Protein AF-A0A7X5WSA8-F1 (afdb_monomer_lite)

Sequence (75 aa):
VVHGDFRMGNLLVDRDGIAAVLDWELAHLGDPVSDLGWLVARAWRFGGPGAVGGLGTRAELLTAYAAAGGPEIPL

Foldseek 3Di:
DEQQQQAPVQFDADPVGGPDGHDSPRPDDDDNVNNVVNQQDPVQLPPAPESGSNPHHSVVVQVVCVVVVHDRDDD

Secondary structure (DSSP, 8-state):
-B-SS-SGGGEE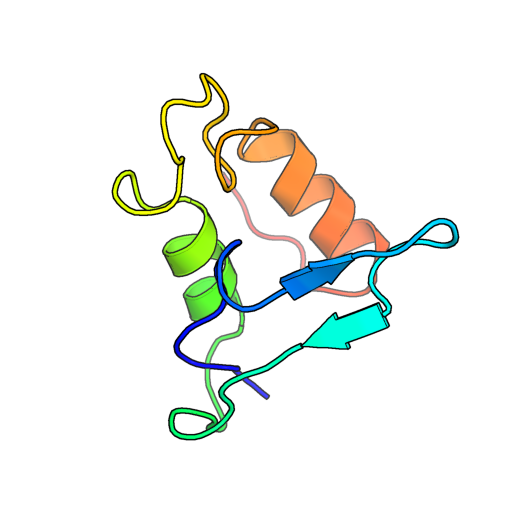E-SSSEEEE--GGG-BSS-THHHHHHHTSGGGSTT-SBTBTBTB-HHHHHHHHHHTTPPP---

Structure (mmCIF, N/CA/C/O backbone):
data_AF-A0A7X5WSA8-F1
#
_entry.id   AF-A0A7X5WSA8-F1
#
loop_
_atom_site.group_PDB
_atom_site.id
_atom_site.type_symbol
_atom_site.label_atom_id
_atom_site.label_alt_id
_atom_site.label_comp_id
_atom_site.label_asym_id
_atom_site.label_entity_id
_atom_site.label_seq_id
_atom_site.pdbx_PDB_ins_code
_atom_site.Cartn_x
_atom_site.Cartn_y
_atom_site.Cartn_z
_atom_site.occupancy
_atom_site.B_iso_or_equiv
_atom_site.auth_seq_id
_atom_site.auth_comp_id
_atom_site.auth_asym_id
_atom_site.auth_atom_id
_atom_site.pdbx_PDB_model_num
ATOM 1 N N . VAL A 1 1 ? -0.209 3.373 12.955 1.00 93.44 1 VAL A N 1
ATOM 2 C CA . VAL A 1 1 ? 0.624 2.184 13.244 1.00 93.44 1 VAL A CA 1
ATOM 3 C C . VAL A 1 1 ? 1.336 1.812 11.957 1.00 93.44 1 VAL A C 1
ATOM 5 O O . VAL A 1 1 ? 0.753 2.043 10.905 1.00 93.44 1 VAL A O 1
ATOM 8 N N . VAL A 1 2 ? 2.564 1.319 12.043 1.00 98.12 2 VAL A N 1
ATOM 9 C CA . VAL A 1 2 ? 3.347 0.782 10.923 1.00 98.12 2 VAL A CA 1
ATOM 10 C C . VAL A 1 2 ? 3.363 -0.732 11.089 1.00 98.12 2 VAL A C 1
ATOM 12 O O . VAL A 1 2 ? 3.549 -1.215 12.206 1.00 98.12 2 VAL A O 1
ATOM 15 N N . HIS A 1 3 ? 3.124 -1.467 10.010 1.00 98.50 3 HIS A N 1
ATOM 16 C CA . HIS A 1 3 ? 3.152 -2.924 9.985 1.00 98.50 3 HIS A CA 1
ATOM 17 C C . HIS A 1 3 ? 4.584 -3.454 10.130 1.00 98.50 3 HIS A C 1
ATOM 19 O O . HIS A 1 3 ? 4.823 -4.406 10.865 1.00 98.50 3 HIS A O 1
ATOM 25 N N . GLY A 1 4 ? 5.549 -2.827 9.449 1.00 98.06 4 GLY A N 1
ATOM 26 C CA . GLY A 1 4 ? 6.975 -3.156 9.531 1.00 98.06 4 GLY A CA 1
ATOM 27 C C . GLY A 1 4 ? 7.437 -4.159 8.470 1.00 98.06 4 GLY A C 1
ATOM 28 O O . GLY A 1 4 ? 8.546 -4.029 7.964 1.00 98.06 4 GLY A O 1
ATOM 29 N N . ASP A 1 5 ? 6.573 -5.097 8.069 1.00 97.75 5 ASP A N 1
ATOM 30 C CA . ASP A 1 5 ? 6.763 -5.963 6.884 1.00 97.75 5 ASP A CA 1
ATOM 31 C C . ASP A 1 5 ? 5.572 -5.880 5.900 1.00 97.75 5 ASP A C 1
ATOM 33 O O . ASP A 1 5 ? 4.957 -6.888 5.549 1.00 97.75 5 ASP A O 1
ATOM 37 N N . PHE A 1 6 ? 5.139 -4.670 5.514 1.00 97.69 6 PHE A N 1
ATOM 38 C CA . PHE A 1 6 ? 3.982 -4.508 4.617 1.00 97.69 6 PHE A CA 1
ATOM 39 C C . PHE A 1 6 ? 4.323 -4.844 3.154 1.00 97.69 6 PHE A C 1
ATOM 41 O O . PHE A 1 6 ? 4.884 -4.032 2.417 1.00 97.69 6 PHE A O 1
ATOM 48 N N . ARG A 1 7 ? 3.986 -6.063 2.718 1.00 96.38 7 ARG A N 1
ATOM 49 C CA . ARG A 1 7 ? 4.291 -6.587 1.373 1.00 96.38 7 ARG A CA 1
ATOM 50 C C . ARG A 1 7 ? 3.226 -7.559 0.870 1.00 96.38 7 ARG A C 1
ATOM 52 O O . ARG A 1 7 ? 2.474 -8.128 1.655 1.00 96.38 7 ARG A O 1
ATOM 59 N N . MET A 1 8 ? 3.245 -7.837 -0.437 1.00 93.94 8 MET A N 1
ATOM 60 C CA . MET A 1 8 ? 2.288 -8.739 -1.102 1.00 93.94 8 MET A CA 1
ATOM 61 C C . MET A 1 8 ? 2.165 -10.117 -0.445 1.00 93.94 8 MET A C 1
ATOM 63 O O . MET A 1 8 ? 1.069 -10.656 -0.368 1.00 93.94 8 MET A O 1
ATOM 67 N N . GLY A 1 9 ? 3.265 -10.685 0.057 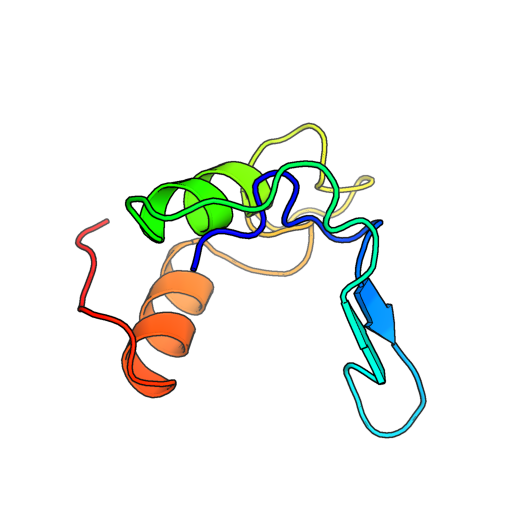1.00 94.88 9 GLY A N 1
ATOM 68 C CA . GLY A 1 9 ? 3.227 -12.002 0.698 1.00 94.88 9 GLY A CA 1
ATOM 69 C C . GLY A 1 9 ? 2.539 -12.027 2.070 1.00 94.88 9 GLY A C 1
ATOM 70 O O . GLY A 1 9 ? 2.367 -13.110 2.612 1.00 94.88 9 GLY A O 1
ATOM 71 N N . ASN A 1 10 ? 2.174 -10.868 2.630 1.00 98.00 10 ASN A N 1
ATOM 72 C CA . ASN A 1 10 ? 1.467 -10.734 3.912 1.00 98.00 10 ASN A CA 1
ATOM 73 C C . ASN A 1 10 ? 0.008 -10.276 3.733 1.00 98.00 10 ASN A C 1
ATOM 75 O O . ASN A 1 10 ? -0.665 -9.961 4.712 1.00 98.00 10 ASN A O 1
ATOM 79 N N . LEU A 1 11 ? -0.495 -10.245 2.495 1.00 96.31 11 LEU A N 1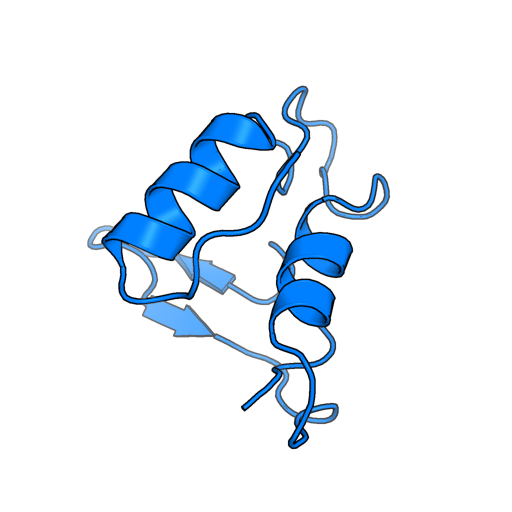
ATOM 80 C CA . LEU A 1 11 ? -1.885 -9.920 2.189 1.00 96.31 11 LEU A CA 1
ATOM 81 C C . LEU A 1 11 ? -2.626 -11.192 1.781 1.00 96.31 11 LEU A C 1
ATOM 83 O O . LEU A 1 11 ? -2.264 -11.844 0.801 1.00 96.31 11 LEU A O 1
ATOM 87 N N . LEU A 1 12 ? -3.687 -11.528 2.511 1.00 97.81 12 LEU A N 1
ATOM 88 C CA . LEU A 1 12 ? -4.634 -12.551 2.089 1.00 97.81 12 LEU A CA 1
ATOM 89 C C . LEU A 1 12 ? -5.729 -11.884 1.256 1.00 97.81 12 LEU A C 1
ATOM 91 O O . LEU A 1 12 ? -6.354 -10.927 1.713 1.00 97.81 12 LEU A O 1
ATOM 95 N N . VAL A 1 13 ? -5.962 -12.393 0.050 1.00 96.12 13 VAL A N 1
ATOM 96 C CA . VAL A 1 13 ? -6.953 -11.859 -0.891 1.00 96.12 13 VAL A CA 1
ATOM 97 C C . VAL A 1 13 ? -7.956 -12.954 -1.232 1.00 96.12 13 VAL A C 1
ATOM 99 O O . VAL A 1 13 ? -7.561 -14.084 -1.525 1.00 96.12 13 VAL A O 1
ATOM 102 N N . ASP A 1 14 ? -9.242 -12.621 -1.195 1.00 97.31 14 ASP A N 1
ATOM 103 C CA . ASP A 1 14 ? -10.333 -13.490 -1.624 1.00 97.31 14 ASP A CA 1
ATOM 104 C C . ASP A 1 14 ? -11.144 -12.851 -2.768 1.00 97.31 14 ASP A C 1
ATOM 106 O O . ASP A 1 14 ? -10.638 -12.022 -3.526 1.00 97.31 14 ASP A O 1
ATOM 110 N N . ARG A 1 15 ? -12.391 -13.292 -2.956 1.00 97.50 15 ARG A N 1
ATOM 111 C CA . ARG A 1 15 ? -13.262 -12.830 -4.047 1.00 97.50 15 ARG A CA 1
ATOM 112 C C . ARG A 1 15 ? -13.766 -11.398 -3.846 1.00 97.50 15 ARG A C 1
ATOM 114 O O . ARG A 1 15 ? -14.127 -10.763 -4.833 1.00 97.50 15 ARG A O 1
ATOM 121 N N . ASP A 1 16 ? -13.796 -10.924 -2.605 1.00 97.38 16 ASP A N 1
ATOM 122 C CA . ASP A 1 16 ? -14.361 -9.634 -2.209 1.00 97.38 16 ASP A CA 1
ATOM 123 C C . ASP A 1 16 ? -13.265 -8.582 -1.955 1.00 97.38 16 ASP A C 1
ATOM 125 O O . ASP A 1 16 ? -13.548 -7.384 -1.903 1.00 97.38 16 ASP A O 1
ATOM 129 N N . GLY A 1 17 ? -12.000 -9.004 -1.857 1.00 95.62 17 GLY A N 1
ATOM 130 C CA . GLY A 1 17 ? -10.839 -8.120 -1.781 1.00 95.62 17 GLY A CA 1
ATOM 131 C C . GLY A 1 17 ? -9.802 -8.599 -0.771 1.00 95.62 17 GLY A C 1
ATOM 132 O O . GLY A 1 17 ? -9.529 -9.792 -0.658 1.00 95.62 17 GLY A O 1
ATOM 133 N N . ILE A 1 18 ? -9.179 -7.658 -0.054 1.00 96.31 18 ILE A N 1
ATOM 134 C CA . ILE A 1 18 ? -8.224 -7.976 1.018 1.00 96.31 18 ILE A CA 1
ATOM 135 C C . ILE A 1 18 ? -9.003 -8.548 2.208 1.00 96.31 18 ILE A C 1
ATOM 137 O O . ILE A 1 18 ? -9.729 -7.823 2.884 1.00 96.31 18 ILE A O 1
ATOM 141 N N . ALA A 1 19 ? -8.811 -9.836 2.479 1.00 98.25 19 ALA A N 1
ATOM 142 C CA . ALA A 1 19 ? -9.442 -10.550 3.582 1.00 98.25 19 ALA A CA 1
ATOM 143 C C . ALA A 1 19 ? -8.674 -10.378 4.903 1.00 98.25 19 ALA A C 1
ATOM 145 O O . ALA A 1 19 ? -9.281 -10.300 5.970 1.00 98.25 19 ALA A O 1
ATOM 146 N N . ALA A 1 20 ? -7.336 -10.327 4.848 1.00 98.25 20 ALA A N 1
ATOM 147 C CA . ALA A 1 20 ? -6.495 -10.153 6.032 1.00 98.25 20 ALA A CA 1
ATOM 148 C C . ALA A 1 20 ? -5.117 -9.557 5.709 1.00 98.25 20 ALA A C 1
ATOM 150 O O . ALA A 1 20 ? -4.577 -9.749 4.619 1.00 98.25 20 ALA A O 1
ATOM 151 N N . VAL A 1 21 ? -4.531 -8.900 6.713 1.00 98.25 21 VAL A N 1
ATOM 152 C CA . VAL A 1 21 ? -3.110 -8.530 6.767 1.00 98.25 21 VAL A CA 1
ATOM 153 C C . VAL A 1 21 ? -2.453 -9.392 7.843 1.00 98.25 21 VAL A C 1
ATOM 155 O O . VAL A 1 21 ? -2.926 -9.418 8.983 1.00 98.25 21 VAL A O 1
ATOM 158 N N . LEU A 1 22 ? -1.415 -10.130 7.470 1.00 98.56 22 LEU A N 1
ATOM 159 C CA . LEU A 1 22 ? -0.749 -11.143 8.290 1.00 98.56 22 LEU A CA 1
ATOM 160 C C . LEU A 1 22 ? 0.610 -10.639 8.789 1.00 98.56 22 LEU A C 1
ATOM 162 O O . LEU A 1 22 ? 1.161 -9.724 8.201 1.00 98.56 22 LEU A O 1
ATOM 166 N N . ASP A 1 23 ? 1.183 -11.321 9.785 1.00 98.25 23 ASP A N 1
ATOM 167 C CA . ASP A 1 23 ? 2.590 -11.151 10.192 1.00 98.25 23 ASP A CA 1
ATOM 168 C C . ASP A 1 23 ? 2.936 -9.792 10.849 1.00 98.25 23 ASP A C 1
ATOM 170 O O . ASP A 1 23 ? 3.786 -9.027 10.398 1.00 98.25 23 ASP A O 1
ATOM 174 N N . TRP A 1 24 ? 2.254 -9.493 11.961 1.00 98.44 24 TRP A N 1
ATOM 175 C CA . TRP A 1 24 ? 2.364 -8.228 12.709 1.00 98.44 24 TRP A CA 1
ATOM 176 C C . TRP A 1 24 ? 3.518 -8.180 13.728 1.00 98.44 2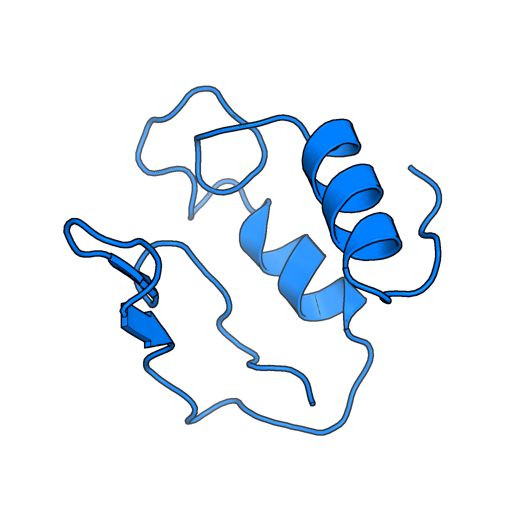4 TRP A C 1
ATOM 178 O O . TRP A 1 24 ? 3.535 -7.305 14.596 1.00 98.44 24 TRP A O 1
ATOM 188 N N . GLU A 1 25 ? 4.475 -9.107 13.686 1.00 98.56 25 GLU A N 1
ATOM 189 C CA . GLU A 1 25 ? 5.528 -9.199 14.713 1.00 98.56 25 GLU A CA 1
ATOM 190 C C . GLU A 1 25 ? 6.480 -7.987 14.740 1.00 98.56 25 GLU A C 1
ATOM 192 O O . GLU A 1 25 ? 7.090 -7.706 15.772 1.00 98.56 25 GLU A O 1
ATOM 197 N N . LEU A 1 26 ? 6.553 -7.225 13.639 1.00 98.25 26 LEU A N 1
ATOM 198 C CA . LEU A 1 26 ? 7.358 -6.001 13.508 1.00 98.25 26 LEU A CA 1
ATOM 199 C C . LEU A 1 26 ? 6.555 -4.703 13.692 1.00 98.25 26 LEU A C 1
ATOM 201 O O . LEU A 1 26 ? 7.071 -3.608 13.440 1.00 98.25 26 LEU A O 1
ATOM 205 N N . ALA A 1 27 ? 5.298 -4.800 14.122 1.00 98.38 27 ALA A N 1
ATOM 206 C CA . ALA A 1 27 ? 4.419 -3.649 14.216 1.00 98.38 27 ALA A CA 1
ATOM 207 C C . ALA A 1 27 ? 4.877 -2.652 15.289 1.00 98.38 27 ALA A C 1
ATOM 209 O O . ALA A 1 27 ? 5.209 -3.016 16.417 1.00 98.38 27 ALA A O 1
ATOM 210 N N . HIS A 1 28 ? 4.858 -1.365 14.949 1.00 98.38 28 HIS A N 1
ATOM 211 C CA . HIS A 1 28 ? 5.293 -0.296 15.847 1.00 98.38 28 HIS A CA 1
ATOM 212 C C . HIS A 1 28 ? 4.626 1.047 15.511 1.00 98.38 28 HIS A C 1
ATOM 214 O O . HIS A 1 28 ? 3.896 1.196 14.528 1.00 98.38 28 HIS A O 1
ATOM 220 N N . LEU A 1 29 ? 4.843 2.054 16.358 1.00 98.44 29 LEU A N 1
ATOM 221 C CA . LEU A 1 29 ? 4.496 3.440 16.041 1.00 98.44 29 LEU A CA 1
ATOM 222 C C . LEU A 1 29 ? 5.659 4.077 15.278 1.00 98.44 29 LEU A C 1
ATOM 224 O O . LEU A 1 29 ? 6.791 4.048 15.752 1.00 98.44 29 LEU A O 1
ATOM 228 N N . GLY A 1 30 ? 5.377 4.656 14.115 1.00 96.19 30 GLY A N 1
ATOM 229 C CA . GLY A 1 30 ? 6.398 5.220 13.241 1.00 96.19 30 GLY A CA 1
ATOM 230 C C . GLY A 1 30 ? 5.802 5.940 12.037 1.00 96.19 30 GLY A C 1
ATOM 231 O O . GLY A 1 30 ? 4.583 6.113 11.945 1.00 96.19 30 GLY A O 1
ATOM 232 N N . ASP A 1 31 ? 6.682 6.352 11.128 1.00 96.38 31 ASP A N 1
ATOM 233 C CA . ASP A 1 31 ? 6.308 7.015 9.882 1.00 96.38 31 ASP A CA 1
ATOM 234 C C . ASP A 1 31 ? 5.661 6.008 8.905 1.00 96.38 31 ASP A C 1
ATOM 236 O O . ASP A 1 31 ? 6.330 5.044 8.509 1.00 96.38 31 ASP A O 1
ATOM 240 N N . PRO A 1 32 ? 4.394 6.211 8.487 1.00 95.12 32 PRO A N 1
ATOM 241 C CA . PRO A 1 32 ? 3.704 5.306 7.568 1.00 95.12 32 PRO A CA 1
ATOM 242 C C . PRO A 1 32 ? 4.362 5.204 6.186 1.00 95.12 32 PRO A C 1
ATOM 244 O O . PRO A 1 32 ? 4.169 4.198 5.501 1.00 95.12 32 PRO A O 1
ATOM 247 N N . VAL A 1 33 ? 5.174 6.187 5.776 1.00 96.00 33 VAL A N 1
ATOM 248 C CA . VAL A 1 33 ? 5.935 6.133 4.516 1.00 96.00 33 VAL A CA 1
ATOM 249 C C . VAL A 1 33 ? 6.876 4.926 4.494 1.00 96.00 33 VAL A C 1
ATOM 251 O O . VAL A 1 33 ? 7.160 4.395 3.421 1.00 96.00 33 VAL A O 1
ATOM 254 N N . SER A 1 34 ? 7.302 4.435 5.660 1.00 96.38 34 SER A N 1
ATOM 255 C CA . SER A 1 34 ? 8.153 3.247 5.782 1.00 96.38 34 SER A CA 1
ATOM 256 C C . SER A 1 34 ? 7.509 2.006 5.153 1.00 96.38 34 SER A C 1
ATOM 258 O O . SER A 1 34 ? 8.163 1.318 4.372 1.00 96.38 34 SER A O 1
ATOM 260 N N . ASP A 1 35 ? 6.218 1.759 5.404 1.00 97.50 35 ASP A N 1
ATOM 261 C CA . ASP A 1 35 ? 5.491 0.623 4.813 1.00 97.50 35 ASP A CA 1
ATOM 262 C C . ASP A 1 35 ? 5.276 0.807 3.303 1.00 97.50 35 ASP A C 1
ATOM 264 O O . ASP A 1 35 ? 5.384 -0.149 2.534 1.00 97.50 35 ASP A O 1
ATOM 268 N N . LEU A 1 36 ? 5.023 2.039 2.847 1.00 96.88 36 LEU A N 1
ATOM 269 C CA . LEU A 1 36 ? 4.886 2.337 1.415 1.00 96.88 36 LEU A CA 1
ATOM 270 C C . LEU A 1 36 ? 6.209 2.113 0.674 1.00 96.88 36 LEU A C 1
ATOM 272 O O . LEU A 1 36 ? 6.237 1.518 -0.405 1.00 96.88 36 LEU A O 1
ATOM 276 N N . GLY A 1 37 ? 7.312 2.569 1.272 1.00 95.56 37 GLY A N 1
ATOM 277 C CA . GLY A 1 37 ? 8.670 2.351 0.790 1.00 95.56 37 GLY A CA 1
ATOM 278 C C . GLY A 1 37 ? 9.024 0.867 0.746 1.00 95.56 37 GLY A C 1
ATOM 279 O O . GLY A 1 37 ? 9.617 0.401 -0.232 1.00 95.56 37 GLY A O 1
ATOM 280 N N . TRP A 1 38 ? 8.604 0.114 1.764 1.00 97.06 38 TRP A N 1
ATOM 281 C CA . TRP A 1 38 ? 8.780 -1.329 1.799 1.00 97.06 38 TRP A CA 1
ATOM 282 C C . TRP A 1 38 ? 8.030 -2.001 0.652 1.00 97.06 38 TRP A C 1
ATOM 284 O O . TRP A 1 38 ? 8.651 -2.696 -0.146 1.00 97.06 38 TRP A O 1
ATOM 294 N N . LEU A 1 39 ? 6.745 -1.701 0.461 1.00 96.56 39 LEU A N 1
ATOM 295 C CA . LEU A 1 39 ? 5.908 -2.287 -0.590 1.00 96.56 39 LEU A CA 1
ATOM 296 C C . LEU A 1 39 ? 6.452 -2.085 -2.021 1.00 96.56 39 LEU A C 1
ATOM 298 O O . LEU A 1 39 ? 6.203 -2.911 -2.906 1.00 96.56 39 LEU A O 1
ATOM 302 N N . VAL A 1 40 ? 7.200 -1.003 -2.277 1.00 96.81 40 VAL A N 1
ATOM 303 C CA . VAL A 1 40 ? 7.787 -0.716 -3.604 1.00 96.81 40 VAL A CA 1
ATOM 304 C C . VAL A 1 40 ? 9.172 -1.333 -3.832 1.00 96.81 40 VAL A C 1
ATOM 306 O O . VAL A 1 40 ? 9.738 -1.221 -4.937 1.00 96.81 40 VAL A O 1
ATOM 309 N N . ALA A 1 41 ? 9.739 -1.975 -2.806 1.00 95.38 41 ALA A N 1
ATOM 310 C CA . ALA A 1 41 ? 11.035 -2.626 -2.884 1.00 95.38 41 ALA A CA 1
ATOM 311 C C . ALA A 1 41 ? 11.028 -3.725 -3.954 1.00 95.38 41 ALA A C 1
ATOM 313 O O . ALA A 1 41 ? 10.082 -4.499 -4.105 1.00 95.38 41 ALA A O 1
ATOM 314 N N . ARG A 1 42 ? 12.124 -3.819 -4.718 1.00 93.81 42 ARG A N 1
ATOM 315 C CA . ARG A 1 42 ? 12.225 -4.752 -5.854 1.00 93.81 42 ARG A CA 1
ATOM 316 C C . ARG A 1 42 ? 12.035 -6.217 -5.439 1.00 93.81 42 ARG A C 1
ATOM 318 O O . ARG A 1 42 ? 11.507 -6.989 -6.234 1.00 93.81 42 ARG A O 1
ATOM 325 N N . ALA A 1 43 ? 12.436 -6.574 -4.217 1.00 94.19 43 ALA A N 1
ATOM 326 C CA . ALA A 1 43 ? 12.290 -7.921 -3.664 1.00 94.19 43 ALA A CA 1
ATOM 327 C C . ALA A 1 43 ? 10.826 -8.398 -3.611 1.00 94.19 43 ALA A C 1
ATOM 329 O O . ALA A 1 43 ? 10.573 -9.590 -3.749 1.00 94.19 43 ALA A O 1
ATOM 330 N N . TRP A 1 44 ? 9.862 -7.477 -3.503 1.00 93.69 44 TRP A N 1
ATOM 331 C CA . TRP A 1 44 ? 8.446 -7.798 -3.295 1.00 93.69 44 TRP A CA 1
ATOM 332 C C . TRP A 1 44 ? 7.584 -7.703 -4.548 1.00 93.69 44 TRP A C 1
ATOM 334 O O . TRP A 1 44 ? 6.362 -7.696 -4.458 1.00 93.69 44 TRP A O 1
ATOM 344 N N . ARG A 1 45 ? 8.201 -7.630 -5.732 1.00 94.38 45 ARG A N 1
ATOM 345 C CA . ARG A 1 45 ? 7.465 -7.520 -7.001 1.00 94.38 45 ARG A CA 1
ATOM 346 C C . ARG A 1 45 ? 7.036 -8.856 -7.592 1.00 94.38 45 ARG A C 1
ATOM 348 O O . ARG A 1 45 ? 6.243 -8.859 -8.522 1.00 94.38 45 ARG A O 1
ATOM 355 N N . PHE A 1 46 ? 7.595 -9.970 -7.113 1.00 89.44 46 PHE A N 1
ATOM 356 C CA . PHE A 1 46 ? 7.256 -11.329 -7.564 1.00 89.44 46 PHE A CA 1
ATOM 357 C C . PHE A 1 46 ? 7.246 -11.502 -9.099 1.00 89.44 46 PHE A C 1
ATOM 359 O O . PHE A 1 46 ? 6.389 -12.172 -9.662 1.00 89.44 46 PHE A O 1
ATOM 366 N N . GLY A 1 47 ? 8.204 -10.873 -9.793 1.00 89.94 47 GLY A N 1
ATOM 367 C CA . GLY A 1 47 ? 8.316 -10.916 -11.259 1.00 89.94 47 GLY A CA 1
ATOM 368 C C . GLY A 1 47 ? 7.359 -9.985 -12.016 1.00 89.94 47 GLY A C 1
ATOM 369 O O . GLY A 1 47 ? 7.463 -9.881 -13.236 1.00 89.94 47 GLY A O 1
ATOM 370 N N . GLY A 1 48 ? 6.472 -9.278 -11.312 1.00 92.44 48 GLY A N 1
ATOM 371 C CA . GLY A 1 48 ? 5.567 -8.293 -11.891 1.00 92.44 48 GLY A CA 1
ATOM 372 C C . GLY A 1 48 ? 6.290 -7.026 -12.374 1.00 92.44 48 GLY A C 1
ATOM 373 O O . GLY A 1 48 ? 7.310 -6.625 -11.798 1.00 92.44 48 GLY A O 1
ATOM 374 N N . PRO A 1 49 ? 5.775 -6.367 -13.428 1.00 94.19 49 PRO A N 1
ATOM 375 C CA . PRO A 1 49 ? 6.400 -5.182 -14.015 1.00 94.19 49 PRO A CA 1
ATOM 376 C C . PRO A 1 49 ? 6.190 -3.910 -13.176 1.00 94.19 49 PRO A C 1
ATOM 378 O O . PRO A 1 49 ? 6.968 -2.962 -13.299 1.00 94.19 49 PRO A O 1
ATOM 381 N N . GLY A 1 50 ? 5.160 -3.876 -12.322 1.00 96.94 50 GLY A N 1
ATOM 382 C CA . GLY A 1 50 ? 4.805 -2.714 -11.510 1.00 96.94 50 GLY A CA 1
ATOM 383 C C . GLY A 1 50 ? 5.801 -2.429 -10.384 1.00 96.94 50 GLY A C 1
ATOM 384 O O . GLY A 1 50 ? 6.427 -3.326 -9.817 1.00 96.94 50 GLY A O 1
ATOM 385 N N . ALA A 1 51 ? 5.939 -1.154 -10.026 1.00 96.00 51 ALA A N 1
ATOM 386 C CA . ALA A 1 51 ? 6.794 -0.729 -8.925 1.00 96.00 51 ALA A CA 1
ATOM 387 C C . ALA A 1 51 ? 6.263 -1.170 -7.554 1.00 96.00 51 ALA A C 1
ATOM 389 O O . ALA A 1 51 ? 7.068 -1.457 -6.675 1.00 96.00 51 ALA A O 1
ATOM 390 N N . VAL A 1 52 ? 4.939 -1.222 -7.399 1.00 97.00 52 VAL A N 1
ATOM 391 C CA . VAL A 1 52 ? 4.214 -1.484 -6.148 1.00 97.00 52 VAL A CA 1
ATOM 392 C C . VAL A 1 52 ? 3.806 -2.947 -6.110 1.00 97.00 52 VAL A C 1
ATOM 394 O O . VAL A 1 52 ? 2.875 -3.328 -6.819 1.00 97.00 52 VAL A O 1
ATOM 397 N N . GLY A 1 53 ? 4.530 -3.788 -5.369 1.00 95.06 53 GLY A N 1
ATOM 398 C CA . GLY A 1 53 ? 4.203 -5.216 -5.281 1.00 95.06 53 GLY A CA 1
ATOM 399 C C . GLY A 1 53 ? 4.123 -5.963 -6.627 1.00 95.06 53 GLY A C 1
ATOM 400 O O . GLY A 1 53 ? 3.565 -7.051 -6.687 1.00 95.06 53 GLY A O 1
ATOM 401 N N . GLY A 1 54 ? 4.638 -5.383 -7.721 1.00 96.00 54 GLY A N 1
ATOM 402 C CA . GLY A 1 54 ? 4.508 -5.920 -9.081 1.00 96.00 54 GLY A CA 1
ATOM 403 C C . GLY A 1 54 ? 3.265 -5.469 -9.866 1.00 96.00 54 GLY A C 1
ATOM 404 O O . GLY A 1 54 ? 3.162 -5.821 -11.039 1.00 96.00 54 GLY A O 1
ATOM 405 N N . LEU A 1 55 ? 2.362 -4.674 -9.276 1.00 93.25 55 LEU A N 1
ATOM 406 C CA . LEU A 1 55 ? 1.034 -4.364 -9.831 1.00 93.25 55 LEU A CA 1
ATOM 407 C C . LEU A 1 55 ? 0.931 -2.991 -10.509 1.00 93.25 55 LEU A C 1
ATOM 409 O O . LEU A 1 55 ? 0.418 -2.898 -11.619 1.00 93.25 55 LEU A O 1
ATOM 413 N N . GLY A 1 56 ? 1.412 -1.932 -9.851 1.00 95.69 56 GLY A N 1
ATOM 414 C CA . GLY A 1 56 ? 1.157 -0.546 -10.267 1.00 95.69 56 GLY A CA 1
ATOM 415 C C . GLY A 1 56 ? 2.354 0.384 -10.108 1.00 95.69 56 GLY A C 1
ATOM 416 O O . GLY A 1 56 ? 3.451 -0.020 -9.705 1.00 95.69 56 GLY A O 1
ATOM 417 N N . THR A 1 57 ? 2.158 1.649 -10.447 1.00 97.25 57 THR A N 1
ATOM 418 C CA . THR A 1 57 ? 3.156 2.715 -10.350 1.00 97.25 57 THR A CA 1
ATOM 419 C C . THR A 1 57 ? 3.188 3.339 -8.954 1.00 97.25 57 THR A C 1
ATOM 421 O O . THR A 1 57 ? 2.235 3.257 -8.183 1.00 97.25 57 THR A O 1
ATOM 424 N N . ARG A 1 58 ? 4.293 4.018 -8.622 1.00 96.88 58 ARG A N 1
ATOM 425 C CA . ARG A 1 58 ? 4.400 4.777 -7.362 1.00 96.88 58 ARG A CA 1
ATOM 426 C C . ARG A 1 58 ? 3.359 5.895 -7.281 1.00 96.88 58 ARG A C 1
ATOM 428 O O . ARG A 1 58 ? 2.814 6.121 -6.213 1.00 96.88 58 ARG A O 1
ATOM 435 N N . ALA A 1 59 ? 3.075 6.556 -8.404 1.00 97.38 59 ALA A N 1
ATOM 436 C CA . ALA A 1 59 ? 2.081 7.622 -8.464 1.00 97.38 59 ALA 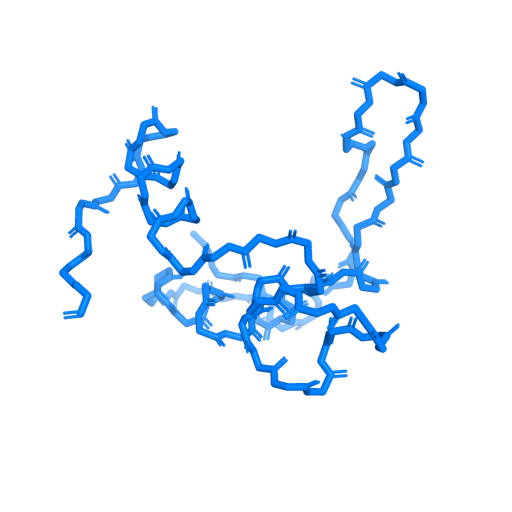A CA 1
ATOM 437 C C . ALA A 1 59 ? 0.688 7.105 -8.089 1.00 97.38 59 ALA A C 1
ATOM 439 O O . ALA A 1 59 ? 0.050 7.680 -7.217 1.00 97.38 59 ALA A O 1
ATOM 440 N N . GLU A 1 60 ? 0.265 5.974 -8.662 1.00 97.69 60 GLU A N 1
ATOM 441 C CA . GLU A 1 60 ? -1.021 5.350 -8.324 1.00 97.69 60 GLU A CA 1
ATOM 442 C C . GLU A 1 60 ? -1.106 4.978 -6.840 1.00 97.69 60 GLU A C 1
ATOM 444 O O . GLU A 1 60 ? -2.128 5.248 -6.212 1.00 97.69 60 GLU A O 1
ATOM 449 N N . LEU A 1 61 ? -0.032 4.426 -6.255 1.00 96.94 61 LEU A N 1
ATOM 450 C CA . LEU A 1 61 ? 0.008 4.124 -4.820 1.00 96.94 61 LEU A CA 1
ATOM 451 C C . LEU A 1 61 ? -0.163 5.382 -3.967 1.00 96.94 61 LEU A C 1
ATOM 453 O O . LEU A 1 61 ? -0.970 5.370 -3.044 1.00 96.94 61 LEU A O 1
ATOM 457 N N . LEU A 1 62 ? 0.579 6.454 -4.250 1.00 97.50 62 LEU A N 1
ATOM 458 C CA . LEU A 1 62 ? 0.536 7.667 -3.427 1.00 97.50 62 LEU A CA 1
ATOM 459 C C . LEU A 1 62 ? -0.796 8.407 -3.582 1.00 97.50 62 LEU A C 1
ATOM 461 O O . LEU A 1 62 ? -1.351 8.871 -2.589 1.00 97.50 62 LEU A O 1
ATOM 465 N N . THR A 1 63 ? -1.358 8.447 -4.794 1.00 97.94 63 THR A N 1
ATOM 466 C CA . THR A 1 63 ? -2.708 8.974 -5.030 1.00 97.94 63 THR A CA 1
ATOM 467 C C . THR A 1 63 ? -3.760 8.164 -4.272 1.00 97.94 63 THR A C 1
ATOM 469 O O . THR A 1 63 ? -4.603 8.751 -3.595 1.00 97.94 63 THR A O 1
ATOM 472 N N . ALA A 1 64 ? -3.708 6.829 -4.333 1.00 96.88 64 ALA A N 1
ATOM 473 C CA . ALA A 1 64 ? -4.643 5.971 -3.606 1.00 96.88 64 ALA A CA 1
ATOM 474 C C . ALA A 1 64 ? -4.479 6.091 -2.082 1.00 96.88 64 ALA A C 1
ATOM 476 O O . ALA A 1 64 ? -5.472 6.123 -1.359 1.00 96.88 64 ALA A O 1
ATOM 477 N N . TYR A 1 65 ? -3.241 6.205 -1.596 1.00 97.19 65 TYR A N 1
ATOM 478 C CA . TYR A 1 65 ? -2.935 6.384 -0.179 1.00 97.19 65 TYR A CA 1
ATOM 479 C C . TYR A 1 65 ? -3.518 7.694 0.368 1.00 97.19 65 TYR A C 1
ATOM 481 O O . TYR A 1 65 ? -4.194 7.678 1.398 1.00 97.19 65 TYR A O 1
ATOM 489 N N . ALA A 1 66 ? -3.332 8.805 -0.351 1.00 97.81 66 ALA A N 1
ATOM 490 C CA . ALA A 1 66 ? -3.922 10.090 0.016 1.00 97.81 66 ALA A CA 1
ATOM 491 C C . ALA A 1 66 ? -5.461 10.042 -0.020 1.00 97.81 66 ALA A C 1
ATOM 493 O O . ALA A 1 66 ? -6.123 10.469 0.924 1.00 97.81 66 ALA A O 1
ATOM 494 N N . ALA A 1 67 ? -6.045 9.438 -1.063 1.00 98.31 67 ALA A N 1
ATOM 495 C CA . ALA A 1 67 ? -7.496 9.268 -1.179 1.00 98.31 67 ALA A CA 1
ATOM 496 C C . ALA A 1 67 ? -8.099 8.393 -0.060 1.00 98.31 67 ALA A C 1
ATOM 498 O O . ALA A 1 67 ? -9.251 8.592 0.321 1.00 98.31 67 ALA A O 1
ATOM 499 N N . ALA A 1 68 ? -7.322 7.456 0.492 1.00 97.19 68 ALA A N 1
ATOM 500 C CA . ALA A 1 68 ? -7.708 6.620 1.628 1.00 97.19 68 ALA A CA 1
ATOM 501 C C . ALA A 1 68 ? -7.554 7.318 2.999 1.00 97.19 68 ALA A C 1
ATOM 503 O O . ALA A 1 68 ? -7.828 6.703 4.029 1.00 97.19 68 ALA A O 1
ATOM 504 N N . GLY A 1 69 ? -7.135 8.590 3.027 1.00 97.06 69 GLY A N 1
ATOM 505 C CA . GLY A 1 69 ? -6.987 9.396 4.244 1.00 97.06 69 GLY A CA 1
ATOM 506 C C . GLY A 1 69 ? -5.557 9.496 4.780 1.00 97.06 69 GLY A C 1
ATOM 507 O O . GLY A 1 69 ? -5.351 10.049 5.861 1.00 97.06 69 GLY A O 1
A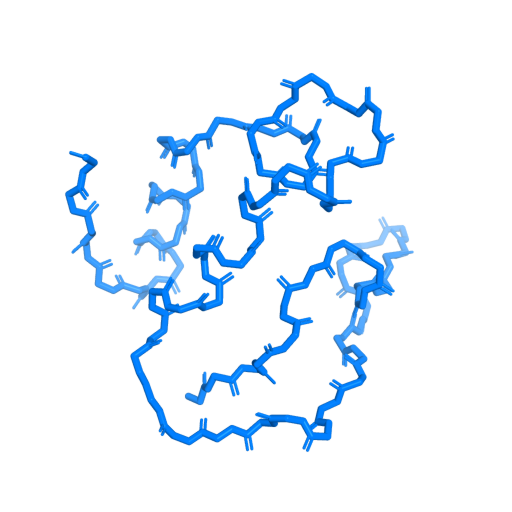TOM 508 N N . GLY A 1 70 ? -4.568 8.970 4.052 1.00 96.06 70 GLY A N 1
ATOM 509 C CA . GLY A 1 70 ? -3.159 9.223 4.334 1.00 96.06 70 GLY A CA 1
ATOM 510 C C . GLY A 1 70 ? -2.749 10.666 3.999 1.00 96.06 70 GLY A C 1
ATOM 511 O O . GLY A 1 70 ? -3.422 11.331 3.211 1.00 96.06 70 GLY A O 1
ATOM 512 N N . PRO A 1 71 ? -1.649 11.183 4.575 1.00 95.44 71 PRO A N 1
ATOM 513 C CA . PRO A 1 71 ? -1.083 12.454 4.136 1.00 95.44 71 PRO A CA 1
ATOM 514 C C . PRO A 1 71 ? -0.615 12.379 2.678 1.00 95.44 71 PRO A C 1
ATOM 516 O O . PRO A 1 71 ? -0.186 11.327 2.199 1.00 95.44 71 PRO A O 1
ATOM 519 N N . GLU A 1 72 ? -0.645 13.517 1.985 1.00 96.62 72 GLU A N 1
ATOM 520 C CA . GLU A 1 72 ? 0.004 13.640 0.682 1.00 96.62 72 GLU A CA 1
ATOM 521 C C . GLU A 1 72 ? 1.518 13.477 0.829 1.00 96.62 72 GLU A C 1
ATOM 523 O O . GLU A 1 72 ? 2.154 14.102 1.681 1.00 96.62 72 GLU A O 1
ATOM 528 N N . ILE A 1 73 ? 2.093 12.637 -0.030 1.00 95.06 73 ILE A N 1
ATOM 529 C CA . ILE A 1 73 ? 3.526 12.365 -0.068 1.00 95.06 73 ILE A CA 1
ATOM 530 C C . ILE A 1 73 ? 4.030 12.757 -1.461 1.00 95.06 73 ILE A C 1
ATOM 532 O O . ILE A 1 73 ? 3.553 12.195 -2.453 1.00 95.06 73 ILE A O 1
ATOM 536 N N . PRO A 1 74 ? 4.969 13.712 -1.565 1.00 88.75 74 PRO A N 1
ATOM 537 C CA . PRO A 1 74 ? 5.558 14.083 -2.842 1.00 88.75 74 PRO A CA 1
ATOM 538 C C . PRO A 1 74 ? 6.428 12.947 -3.396 1.00 88.75 74 PRO A C 1
ATOM 540 O O . PRO A 1 74 ? 7.044 12.190 -2.643 1.00 88.75 74 PRO A O 1
ATOM 543 N N . LEU A 1 75 ? 6.449 12.841 -4.725 1.00 81.12 75 LEU A N 1
ATOM 544 C CA . LEU A 1 75 ? 7.179 11.820 -5.482 1.00 81.12 75 LEU A CA 1
ATOM 545 C C . LEU A 1 75 ? 8.657 12.168 -5.676 1.00 81.12 75 LEU A C 1
ATOM 547 O O . LEU A 1 75 ? 8.949 13.361 -5.918 1.00 81.12 75 LEU A O 1
#

Radius of gyration: 12.28 Å; chains: 1; bounding box: 27×28×30 Å

pLDDT: mean 96.13, std 2.68, range [81.12, 98.56]